Protein AF-A0A0G0LLS8-F1 (afdb_monomer_lite)

Structure (mmCIF, N/CA/C/O backbone):
data_AF-A0A0G0LLS8-F1
#
_entry.id   AF-A0A0G0LLS8-F1
#
loop_
_atom_site.group_PDB
_atom_site.id
_atom_site.type_symbol
_atom_site.label_atom_id
_atom_site.label_alt_id
_atom_site.label_comp_id
_atom_site.label_asym_id
_atom_site.label_entity_id
_atom_site.label_seq_id
_atom_site.pdbx_PDB_ins_code
_atom_site.Cartn_x
_atom_site.Cartn_y
_atom_site.Cartn_z
_atom_site.occupancy
_atom_site.B_iso_or_equiv
_atom_site.auth_seq_id
_atom_site.auth_comp_id
_atom_site.auth_asym_id
_atom_site.auth_atom_id
_atom_site.pdbx_PDB_model_num
ATOM 1 N N . MET A 1 1 ? 21.646 -7.698 7.111 1.00 42.44 1 MET A N 1
ATOM 2 C CA . MET A 1 1 ? 20.314 -8.260 6.819 1.00 42.44 1 MET A CA 1
ATOM 3 C C . MET A 1 1 ? 19.376 -7.075 6.748 1.00 42.44 1 MET A C 1
ATOM 5 O O . MET A 1 1 ? 19.344 -6.326 7.712 1.00 42.44 1 MET A O 1
ATOM 9 N N . SER A 1 2 ? 18.756 -6.805 5.602 1.00 52.38 2 SER A N 1
ATOM 10 C CA . SER A 1 2 ? 17.741 -5.753 5.496 1.00 52.38 2 SER A CA 1
ATOM 11 C C . SER A 1 2 ? 16.551 -6.163 6.361 1.00 52.38 2 SER A C 1
ATOM 13 O O . SER A 1 2 ? 16.023 -7.258 6.186 1.00 52.38 2 SER A O 1
ATOM 15 N N . GLU A 1 3 ? 16.185 -5.338 7.343 1.00 64.75 3 GLU A N 1
ATOM 16 C CA . GLU A 1 3 ? 14.967 -5.553 8.128 1.00 64.75 3 GLU A CA 1
ATOM 17 C C . GLU A 1 3 ? 13.769 -5.555 7.178 1.00 64.75 3 GLU A C 1
ATOM 19 O O . GLU A 1 3 ? 13.512 -4.572 6.480 1.00 64.75 3 GLU A O 1
ATOM 24 N N . GLN A 1 4 ? 13.086 -6.694 7.122 1.00 78.56 4 GLN A N 1
ATOM 25 C CA . GLN A 1 4 ? 11.898 -6.888 6.307 1.00 78.56 4 GLN A CA 1
ATOM 26 C C . GLN A 1 4 ? 10.749 -6.079 6.917 1.00 78.56 4 GLN A C 1
ATOM 28 O O . GLN A 1 4 ? 10.517 -6.150 8.126 1.00 78.56 4 GLN A O 1
ATOM 33 N N . LEU A 1 5 ? 10.053 -5.278 6.108 1.00 88.88 5 LEU A N 1
ATOM 34 C CA . LEU A 1 5 ? 8.972 -4.425 6.602 1.00 88.88 5 LEU A CA 1
ATOM 35 C C . LEU A 1 5 ? 7.729 -5.287 6.886 1.00 88.88 5 LEU A C 1
ATOM 37 O O . LEU A 1 5 ? 7.213 -5.946 5.981 1.00 88.88 5 LEU A O 1
ATOM 41 N N . ASP A 1 6 ? 7.220 -5.278 8.122 1.00 90.31 6 ASP A N 1
ATOM 42 C CA . ASP A 1 6 ? 5.990 -6.006 8.454 1.00 90.31 6 ASP A CA 1
ATOM 43 C C . ASP A 1 6 ? 4.764 -5.283 7.882 1.00 90.31 6 ASP A C 1
ATOM 45 O O . ASP A 1 6 ? 4.218 -4.350 8.472 1.00 90.31 6 ASP A O 1
ATOM 49 N N . LEU A 1 7 ? 4.311 -5.735 6.714 1.00 91.94 7 LEU A N 1
ATOM 50 C CA . LEU A 1 7 ? 3.120 -5.216 6.038 1.00 91.94 7 LEU A CA 1
ATOM 51 C C . LEU A 1 7 ? 1.797 -5.624 6.716 1.00 91.94 7 LEU A C 1
ATOM 53 O O . LEU A 1 7 ? 0.726 -5.192 6.280 1.00 91.94 7 LEU A O 1
ATOM 57 N N . GLY A 1 8 ? 1.849 -6.455 7.761 1.00 91.00 8 GLY A N 1
ATOM 58 C CA . GLY A 1 8 ? 0.736 -6.734 8.665 1.00 91.00 8 GLY A CA 1
ATOM 59 C C . GLY A 1 8 ? 0.567 -5.683 9.767 1.00 91.00 8 GLY A C 1
ATOM 60 O O . GLY A 1 8 ? -0.478 -5.668 10.418 1.00 91.00 8 GLY A O 1
ATOM 61 N N . ASP A 1 9 ? 1.535 -4.785 9.960 1.00 90.88 9 ASP A N 1
ATOM 62 C CA . ASP A 1 9 ? 1.426 -3.640 10.864 1.00 90.88 9 ASP A CA 1
ATOM 63 C C . ASP A 1 9 ? 1.006 -2.382 10.091 1.00 90.88 9 ASP A C 1
ATOM 65 O O . ASP A 1 9 ? 1.663 -1.951 9.143 1.00 90.88 9 ASP A O 1
ATOM 69 N N . LYS A 1 10 ? -0.091 -1.754 10.528 1.00 92.19 10 LYS A N 1
ATOM 70 C CA . LYS A 1 10 ? -0.577 -0.487 9.972 1.00 92.19 10 LYS A CA 1
ATOM 71 C C . LYS A 1 10 ? 0.460 0.630 10.030 1.00 92.19 10 LYS A C 1
ATOM 73 O O . LYS A 1 10 ? 0.480 1.458 9.127 1.00 92.19 10 LYS A O 1
ATOM 78 N N . SER A 1 11 ? 1.280 0.673 11.080 1.00 92.88 11 SER A N 1
ATOM 79 C CA . SER A 1 11 ? 2.236 1.763 11.303 1.00 92.88 11 SER A CA 1
ATOM 80 C C . SER A 1 11 ? 3.299 1.851 10.201 1.00 92.88 11 SER A C 1
ATOM 82 O O . SER A 1 11 ? 3.836 2.923 9.928 1.00 92.88 11 SER A O 1
ATOM 84 N N . ASN A 1 12 ? 3.543 0.735 9.508 1.00 94.69 12 ASN A N 1
ATOM 85 C CA . ASN A 1 12 ? 4.515 0.638 8.429 1.00 94.69 12 ASN A CA 1
ATOM 86 C C . ASN A 1 12 ? 4.003 1.187 7.091 1.00 94.69 12 ASN A C 1
ATOM 88 O O . ASN A 1 12 ? 4.818 1.499 6.220 1.00 94.69 12 ASN A O 1
ATOM 92 N N . TRP A 1 13 ? 2.690 1.352 6.922 1.00 95.50 13 TRP A N 1
ATOM 93 C CA . TRP A 1 13 ? 2.082 1.876 5.699 1.00 95.50 13 TRP A CA 1
ATOM 94 C C . TRP A 1 13 ? 2.130 3.404 5.680 1.00 95.50 13 TRP A C 1
ATOM 96 O O . TRP A 1 13 ? 1.157 4.088 5.993 1.00 95.50 13 TRP A O 1
ATOM 106 N N . THR A 1 14 ? 3.285 3.945 5.304 1.00 96.06 14 THR A N 1
ATOM 107 C CA . THR A 1 14 ? 3.506 5.387 5.149 1.00 96.06 14 THR A CA 1
ATOM 108 C C . THR A 1 14 ? 4.198 5.670 3.824 1.00 96.06 14 THR A C 1
ATOM 110 O O . THR A 1 14 ? 4.938 4.830 3.313 1.00 96.06 14 THR A O 1
ATOM 113 N N . VAL A 1 15 ? 4.017 6.878 3.285 1.00 94.19 15 VAL A N 1
ATOM 114 C CA . VAL A 1 15 ? 4.715 7.306 2.059 1.00 94.19 15 VAL A CA 1
ATOM 115 C C . VAL A 1 15 ? 6.237 7.349 2.266 1.00 94.19 15 VAL A C 1
ATOM 117 O O . VAL A 1 15 ? 6.990 7.066 1.345 1.00 94.19 15 VAL A O 1
ATOM 120 N N . ALA A 1 16 ? 6.709 7.595 3.493 1.00 94.38 16 ALA A N 1
ATOM 121 C CA . ALA A 1 16 ? 8.134 7.524 3.828 1.00 94.38 16 ALA A CA 1
ATOM 122 C C . ALA A 1 16 ? 8.725 6.108 3.674 1.00 94.38 16 ALA A C 1
ATOM 124 O O . ALA A 1 16 ? 9.929 5.961 3.480 1.00 94.38 16 ALA A O 1
ATOM 125 N N . ASN A 1 17 ? 7.885 5.071 3.737 1.00 95.56 17 ASN A N 1
ATOM 126 C CA . ASN A 1 17 ? 8.274 3.682 3.512 1.00 95.56 17 ASN A CA 1
ATOM 127 C C . ASN A 1 17 ? 8.005 3.208 2.073 1.00 95.56 17 ASN A C 1
ATOM 129 O O . ASN A 1 17 ? 8.124 2.008 1.828 1.00 95.56 17 ASN A O 1
ATOM 133 N N . ALA A 1 18 ? 7.659 4.099 1.131 1.00 94.69 18 ALA A N 1
ATOM 134 C CA . ALA A 1 18 ? 7.274 3.731 -0.235 1.00 94.69 18 ALA A CA 1
ATOM 135 C C . ALA A 1 18 ? 8.279 2.778 -0.896 1.00 94.69 18 ALA A C 1
ATOM 137 O O . ALA A 1 18 ? 7.875 1.703 -1.324 1.00 94.69 18 ALA A O 1
ATOM 138 N N . ASP A 1 19 ? 9.577 3.091 -0.853 1.00 93.75 19 ASP A N 1
ATOM 139 C CA . ASP A 1 19 ? 10.626 2.257 -1.458 1.00 93.75 19 ASP A CA 1
ATOM 140 C C . ASP A 1 19 ? 10.660 0.834 -0.891 1.00 93.75 19 ASP A C 1
ATOM 142 O O . ASP A 1 19 ? 10.778 -0.148 -1.627 1.00 93.75 19 ASP A O 1
ATOM 146 N N . LYS A 1 20 ? 10.524 0.710 0.433 1.00 94.25 20 LYS A N 1
ATOM 147 C CA . LYS A 1 20 ? 10.518 -0.589 1.115 1.00 94.25 20 LYS A CA 1
ATOM 148 C C . LYS A 1 20 ? 9.250 -1.371 0.791 1.00 94.25 20 LYS A C 1
ATOM 150 O O . LYS A 1 20 ? 9.330 -2.560 0.508 1.00 94.25 20 LYS A O 1
ATOM 155 N N . ILE A 1 21 ? 8.091 -0.712 0.812 1.00 95.31 21 ILE A N 1
ATOM 156 C CA . ILE A 1 21 ? 6.803 -1.334 0.482 1.00 95.31 21 ILE A CA 1
ATOM 157 C C . ILE A 1 21 ? 6.810 -1.791 -0.980 1.00 95.31 21 ILE A C 1
ATOM 159 O O . ILE A 1 21 ? 6.424 -2.921 -1.260 1.00 95.31 21 ILE A O 1
ATOM 163 N N . ALA A 1 22 ? 7.285 -0.954 -1.902 1.00 94.81 22 ALA A N 1
ATOM 164 C CA . ALA A 1 22 ? 7.410 -1.284 -3.314 1.00 94.81 22 ALA A CA 1
ATOM 165 C C . ALA A 1 22 ? 8.304 -2.517 -3.507 1.00 94.81 22 ALA A C 1
ATOM 167 O O . ALA A 1 22 ? 7.876 -3.477 -4.143 1.00 94.81 22 ALA A O 1
ATOM 168 N N . GLY A 1 23 ? 9.480 -2.549 -2.869 1.00 93.38 23 GLY A N 1
ATOM 169 C CA . GLY A 1 23 ? 10.382 -3.706 -2.894 1.00 93.38 23 GLY A CA 1
ATOM 170 C C . GLY A 1 23 ? 9.745 -4.989 -2.348 1.00 93.38 23 GLY A C 1
ATOM 171 O O . GLY A 1 23 ? 9.778 -6.023 -3.009 1.00 93.38 23 GLY A O 1
ATOM 172 N N . GLU A 1 24 ? 9.085 -4.927 -1.188 1.00 93.12 24 GLU A N 1
ATOM 173 C CA . GLU A 1 24 ? 8.381 -6.078 -0.590 1.00 93.12 24 GLU A CA 1
ATOM 174 C C . GLU A 1 24 ? 7.212 -6.599 -1.442 1.00 93.12 24 GLU A C 1
ATOM 176 O O . GLU A 1 24 ? 6.803 -7.759 -1.318 1.00 93.12 24 GLU A O 1
ATOM 181 N N . LEU A 1 25 ? 6.636 -5.735 -2.280 1.00 93.19 25 LEU A N 1
ATOM 182 C CA . LEU A 1 25 ? 5.500 -6.041 -3.145 1.00 93.19 25 LEU A CA 1
ATOM 183 C C . LEU A 1 25 ? 5.898 -6.272 -4.619 1.00 93.19 25 LEU A C 1
ATOM 185 O O . LEU A 1 25 ? 5.033 -6.595 -5.441 1.00 93.19 25 LEU A O 1
ATOM 189 N N . GLY A 1 26 ? 7.186 -6.140 -4.954 1.00 93.94 26 GLY A N 1
ATOM 190 C CA . GLY A 1 26 ? 7.731 -6.326 -6.302 1.00 93.94 26 GLY A CA 1
ATOM 191 C C . GLY A 1 26 ? 7.361 -5.223 -7.300 1.00 93.94 26 GLY A C 1
ATOM 192 O O . GLY A 1 26 ? 7.229 -5.501 -8.491 1.00 93.94 26 GLY A O 1
ATOM 193 N N . PHE A 1 27 ? 7.145 -3.992 -6.839 1.00 94.50 27 PHE A N 1
ATOM 194 C CA . PHE A 1 27 ? 6.857 -2.822 -7.676 1.00 94.50 27 PHE A CA 1
ATOM 195 C C . PHE A 1 27 ? 8.040 -1.860 -7.722 1.00 94.50 27 PHE A C 1
ATOM 197 O O . PHE A 1 27 ? 8.858 -1.812 -6.802 1.00 94.50 27 PHE A O 1
ATOM 204 N N . VAL A 1 28 ? 8.137 -1.084 -8.796 1.00 94.56 28 VAL A N 1
ATOM 205 C CA . VAL A 1 28 ? 9.064 0.049 -8.855 1.00 94.56 28 VAL A CA 1
ATOM 206 C C . VAL A 1 28 ? 8.541 1.151 -7.929 1.00 94.56 28 VAL A C 1
ATOM 208 O O . VAL A 1 28 ? 7.339 1.397 -7.874 1.00 94.56 28 VAL A O 1
ATOM 211 N N . SER A 1 29 ? 9.436 1.775 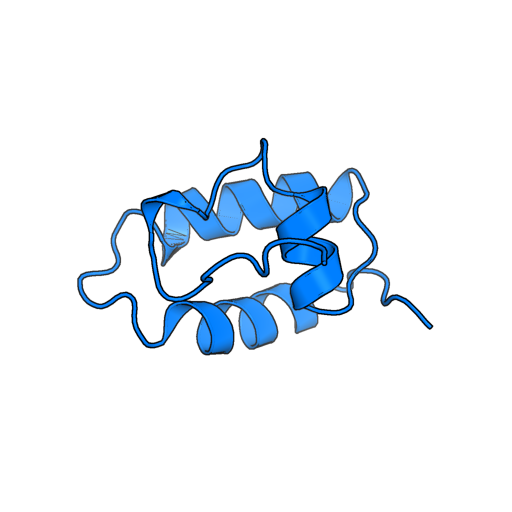-7.160 1.00 93.88 29 SER A N 1
ATOM 212 C CA . SER A 1 29 ? 9.084 2.924 -6.319 1.00 93.88 29 SER A CA 1
ATOM 213 C C . SER A 1 29 ? 9.262 4.209 -7.120 1.00 9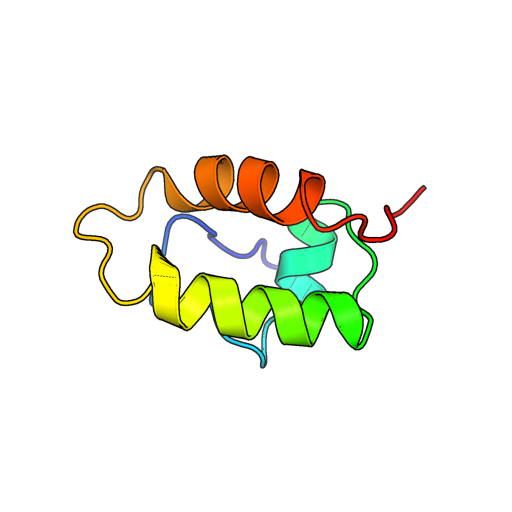3.88 29 SER A C 1
ATOM 215 O O . SER A 1 29 ? 10.336 4.810 -7.131 1.00 93.88 29 SER A O 1
ATOM 217 N N . ASP A 1 30 ? 8.222 4.577 -7.858 1.00 93.75 30 ASP A N 1
ATOM 218 C CA . ASP A 1 30 ? 8.135 5.810 -8.633 1.00 93.75 30 ASP A CA 1
ATOM 219 C C . ASP A 1 30 ? 7.033 6.736 -8.082 1.00 93.75 30 ASP A C 1
ATOM 221 O O . ASP A 1 30 ? 6.390 6.464 -7.060 1.00 93.75 30 ASP A O 1
ATOM 225 N N . GLU A 1 31 ? 6.839 7.882 -8.736 1.00 93.94 31 GLU A N 1
ATOM 226 C CA . GLU A 1 31 ? 5.826 8.863 -8.337 1.00 93.94 31 GLU A CA 1
ATOM 227 C C . GLU A 1 31 ? 4.403 8.281 -8.414 1.00 93.94 31 GLU A C 1
ATOM 229 O O . GLU A 1 31 ? 3.577 8.536 -7.533 1.00 93.94 31 GLU A O 1
ATOM 234 N N . ASP A 1 32 ? 4.128 7.434 -9.409 1.00 94.12 32 ASP A N 1
ATOM 235 C CA . ASP A 1 32 ? 2.834 6.769 -9.564 1.00 94.12 32 ASP A CA 1
ATOM 236 C C . ASP A 1 32 ? 2.575 5.783 -8.421 1.00 94.12 32 ASP A C 1
ATOM 238 O O . ASP A 1 32 ? 1.473 5.759 -7.858 1.00 94.12 32 ASP A O 1
ATOM 242 N N . PHE A 1 33 ? 3.581 5.009 -8.012 1.00 96.00 33 PHE A N 1
ATOM 243 C CA . PHE A 1 33 ? 3.501 4.138 -6.848 1.00 96.00 33 PHE A CA 1
ATOM 244 C C . PHE A 1 33 ? 3.251 4.946 -5.574 1.00 96.00 33 PHE A C 1
ATOM 246 O O . PHE A 1 33 ? 2.337 4.613 -4.819 1.00 96.00 33 PHE A O 1
ATOM 253 N N . ALA A 1 34 ? 4.000 6.028 -5.341 1.00 95.75 34 ALA A N 1
ATOM 254 C CA . ALA A 1 34 ? 3.834 6.875 -4.159 1.00 95.75 34 ALA A CA 1
ATOM 255 C C . ALA A 1 34 ? 2.422 7.488 -4.076 1.00 95.75 34 ALA A C 1
ATOM 257 O O . ALA A 1 34 ? 1.796 7.472 -3.010 1.00 95.75 34 ALA A O 1
ATOM 258 N N . ASN A 1 35 ? 1.884 7.953 -5.207 1.00 96.00 35 ASN A N 1
ATOM 259 C CA . ASN A 1 35 ? 0.526 8.490 -5.305 1.00 96.00 35 ASN A CA 1
ATOM 260 C C . ASN A 1 35 ? -0.537 7.421 -5.012 1.00 96.00 35 ASN A C 1
ATOM 262 O O . ASN A 1 35 ? -1.459 7.642 -4.219 1.00 96.00 35 ASN A O 1
ATOM 266 N N . ASN A 1 36 ? -0.396 6.232 -5.603 1.00 97.12 36 ASN A N 1
ATOM 267 C CA . ASN A 1 36 ? -1.306 5.116 -5.351 1.00 97.12 36 ASN A CA 1
ATOM 268 C C . ASN A 1 36 ? -1.191 4.594 -3.912 1.00 97.12 36 ASN A C 1
ATOM 270 O O . ASN A 1 36 ? -2.197 4.201 -3.322 1.00 97.12 36 ASN A O 1
ATOM 274 N N . LEU A 1 37 ? 0.003 4.617 -3.317 1.00 97.50 37 LEU A N 1
ATOM 275 C CA . LEU A 1 37 ? 0.223 4.247 -1.922 1.00 97.50 37 LEU A CA 1
ATOM 276 C C . LEU A 1 37 ? -0.492 5.215 -0.979 1.00 97.50 37 LEU A C 1
ATOM 278 O O . LEU A 1 37 ? -1.178 4.763 -0.065 1.00 97.50 37 LEU A O 1
ATOM 282 N N . ALA A 1 38 ? -0.394 6.525 -1.212 1.00 97.44 38 ALA A N 1
ATOM 283 C CA . ALA A 1 38 ? -1.136 7.513 -0.431 1.00 97.44 38 ALA A CA 1
ATOM 284 C C . ALA A 1 38 ? -2.657 7.274 -0.514 1.00 97.44 38 ALA A C 1
ATOM 286 O O . ALA A 1 38 ? -3.344 7.290 0.511 1.00 97.44 38 ALA A O 1
ATOM 287 N N . LEU A 1 39 ? -3.174 6.961 -1.710 1.00 97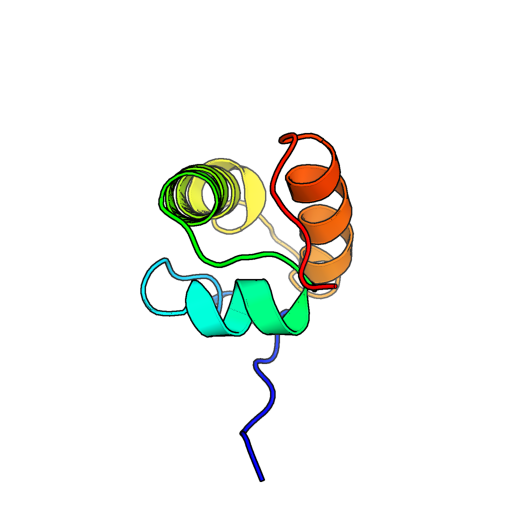.31 39 LEU A N 1
ATOM 288 C CA . LEU A 1 39 ? -4.585 6.610 -1.900 1.00 97.31 39 LEU A CA 1
ATOM 289 C C . LEU A 1 39 ? -4.962 5.327 -1.145 1.00 97.31 39 LEU A C 1
ATOM 291 O O . LEU A 1 39 ? -6.005 5.276 -0.492 1.00 97.31 39 LEU A O 1
ATOM 295 N N . PHE A 1 40 ? -4.121 4.293 -1.209 1.00 97.31 40 PHE A N 1
ATOM 296 C CA . PHE A 1 40 ? -4.329 3.033 -0.499 1.00 97.31 40 PHE A CA 1
ATOM 297 C C . PHE A 1 40 ? -4.343 3.232 1.021 1.00 97.31 40 PHE A C 1
ATOM 299 O O . PHE A 1 40 ? -5.203 2.681 1.713 1.00 97.31 40 PHE A O 1
ATOM 306 N N . ILE A 1 41 ? -3.438 4.062 1.546 1.00 97.31 41 ILE A N 1
ATOM 307 C CA . ILE A 1 41 ? -3.372 4.382 2.973 1.00 97.31 41 ILE A CA 1
ATOM 308 C C . ILE A 1 41 ? -4.682 5.026 3.431 1.00 97.31 41 ILE A C 1
ATOM 310 O O . ILE A 1 41 ? -5.335 4.488 4.323 1.00 97.31 41 ILE A O 1
ATOM 314 N N . ALA A 1 42 ? -5.109 6.106 2.774 1.00 97.31 42 ALA A N 1
ATOM 315 C CA . ALA A 1 42 ? -6.311 6.843 3.160 1.00 97.31 42 ALA A CA 1
ATOM 316 C C . ALA A 1 42 ? -7.602 6.020 2.986 1.00 97.31 42 ALA A C 1
ATOM 318 O O . ALA A 1 42 ? -8.496 6.046 3.830 1.00 97.31 42 ALA A O 1
ATOM 319 N N . SER A 1 43 ? -7.717 5.267 1.887 1.00 96.12 43 SER A N 1
ATOM 320 C CA . SER A 1 43 ? -8.952 4.541 1.549 1.00 96.12 43 SER A CA 1
ATOM 321 C C . SER A 1 43 ? -9.079 3.172 2.217 1.00 96.12 43 SER A C 1
ATOM 323 O O . SER A 1 43 ? -10.195 2.696 2.422 1.00 96.12 43 SER A O 1
ATOM 325 N N . THR A 1 44 ? -7.956 2.524 2.539 1.00 95.31 44 THR A N 1
ATOM 326 C CA . THR A 1 44 ? -7.930 1.127 2.988 1.00 95.31 44 THR A CA 1
ATOM 327 C C . THR A 1 44 ? -7.226 0.972 4.327 1.00 95.31 44 THR A C 1
ATOM 329 O O . THR A 1 44 ? -7.814 0.415 5.255 1.00 95.31 44 THR A O 1
ATOM 332 N N . VAL A 1 45 ? -5.990 1.461 4.465 1.00 95.12 45 VAL A N 1
ATOM 333 C CA . VAL A 1 45 ? -5.202 1.218 5.683 1.00 95.12 45 VAL A CA 1
ATOM 334 C C . VAL A 1 45 ? -5.784 1.959 6.877 1.00 95.12 45 VAL A C 1
ATOM 336 O O . VAL A 1 45 ? -6.053 1.325 7.891 1.00 95.12 45 VAL A O 1
ATOM 339 N N . GLU A 1 46 ? -6.019 3.265 6.792 1.00 94.19 46 GLU A N 1
ATOM 340 C CA . GLU A 1 46 ? -6.577 4.064 7.888 1.00 94.19 46 GLU A CA 1
ATOM 341 C C . GLU A 1 46 ? -7.903 3.491 8.426 1.00 94.19 46 GLU A C 1
ATOM 343 O O . GLU A 1 46 ? -7.966 3.200 9.627 1.00 94.19 46 GLU A O 1
ATOM 348 N N . PRO A 1 47 ? -8.923 3.191 7.594 1.00 94.56 47 PRO A N 1
ATOM 349 C CA . PRO A 1 47 ? -10.196 2.655 8.083 1.00 94.56 47 PRO A CA 1
ATOM 350 C C . PRO A 1 47 ? -10.170 1.163 8.465 1.00 94.56 47 PRO A C 1
ATOM 352 O O . PRO A 1 47 ? -11.108 0.691 9.115 1.00 94.56 47 PRO A O 1
ATOM 355 N N . ALA A 1 48 ? -9.142 0.389 8.092 1.00 92.94 48 ALA A N 1
ATOM 356 C CA . ALA A 1 48 ? -9.123 -1.057 8.340 1.00 92.94 48 ALA A CA 1
ATOM 357 C C . ALA A 1 48 ? -9.190 -1.405 9.839 1.00 92.94 48 ALA A C 1
ATOM 359 O O . ALA A 1 48 ? -8.437 -0.890 10.656 1.00 92.94 48 ALA A O 1
ATOM 360 N N . LYS A 1 49 ? -10.052 -2.341 10.233 1.00 90.12 49 LYS A N 1
ATOM 361 C CA . LYS A 1 49 ? -10.101 -2.834 11.627 1.00 90.12 49 LYS A CA 1
ATOM 362 C C . LYS A 1 49 ? -9.200 -4.045 11.868 1.00 90.12 49 LYS A C 1
ATOM 364 O O . LYS A 1 49 ? -8.924 -4.386 13.011 1.00 90.12 49 LYS A O 1
ATOM 369 N N . MET A 1 50 ? -8.754 -4.690 10.792 1.00 88.31 50 MET A N 1
ATOM 370 C CA . MET A 1 50 ? -7.884 -5.862 10.812 1.00 88.31 50 MET A CA 1
ATOM 371 C C . MET A 1 50 ? -6.720 -5.629 9.858 1.00 88.31 50 MET A C 1
ATOM 373 O O . MET A 1 50 ? -6.940 -5.300 8.694 1.00 88.31 50 MET A O 1
ATOM 377 N N . SER A 1 51 ? -5.494 -5.803 10.345 1.00 88.81 51 SER A N 1
ATOM 378 C CA . SER A 1 51 ? -4.282 -5.490 9.587 1.00 88.81 51 SER A CA 1
ATOM 379 C C . SER A 1 51 ? -3.633 -6.714 8.923 1.00 88.81 51 SER A C 1
ATOM 381 O O . SER A 1 51 ? -2.920 -6.571 7.935 1.00 88.81 51 SER A O 1
ATOM 383 N N . THR A 1 52 ? -3.969 -7.931 9.368 1.00 87.94 52 THR A N 1
ATOM 384 C CA . THR A 1 52 ? -3.411 -9.207 8.873 1.00 87.94 52 THR A CA 1
ATOM 385 C C . THR A 1 52 ? -3.584 -9.425 7.364 1.00 87.94 52 THR A C 1
ATOM 387 O O . THR A 1 52 ? -2.782 -10.120 6.746 1.00 87.94 52 THR A O 1
ATOM 390 N N . PHE A 1 53 ? -4.610 -8.827 6.749 1.00 89.50 53 PHE A N 1
ATOM 391 C CA . PHE A 1 53 ? -4.895 -8.974 5.317 1.00 89.50 53 PHE A CA 1
ATOM 392 C C . PHE A 1 53 ? -4.412 -7.800 4.459 1.00 89.50 53 PHE A C 1
ATOM 394 O O . PHE A 1 53 ? -4.549 -7.861 3.238 1.00 89.50 53 PHE A O 1
ATOM 401 N N . LEU A 1 54 ? -3.830 -6.748 5.051 1.00 93.62 54 LEU A N 1
ATOM 402 C CA . LEU A 1 54 ? -3.459 -5.534 4.314 1.00 93.62 54 LEU A CA 1
ATOM 403 C C . LEU 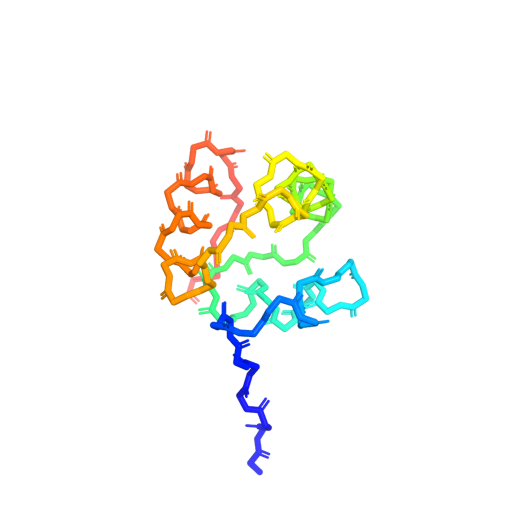A 1 54 ? -2.501 -5.826 3.164 1.00 93.62 54 LEU A C 1
ATOM 405 O O . LEU A 1 54 ? -2.725 -5.328 2.067 1.00 93.62 54 LEU A O 1
ATOM 409 N N . LYS A 1 55 ? -1.511 -6.705 3.365 1.00 93.69 55 LYS A N 1
ATOM 410 C CA . LYS A 1 55 ? -0.591 -7.123 2.296 1.00 93.69 55 LYS A CA 1
ATOM 411 C C . LYS A 1 55 ? -1.326 -7.717 1.089 1.00 93.69 55 LYS A C 1
ATOM 413 O O . LYS A 1 55 ? -1.016 -7.373 -0.047 1.00 93.69 55 LYS A O 1
ATOM 418 N N . VAL A 1 56 ? -2.310 -8.588 1.319 1.00 92.94 56 VAL A N 1
ATOM 419 C CA . VAL A 1 56 ? -3.078 -9.234 0.239 1.00 92.94 56 VAL A CA 1
ATOM 420 C C . VAL A 1 56 ? -3.925 -8.206 -0.507 1.00 92.94 56 VAL A C 1
ATOM 422 O O . VAL A 1 56 ? -3.927 -8.185 -1.738 1.00 92.94 56 VAL A O 1
ATOM 425 N N . VAL A 1 57 ? -4.607 -7.325 0.230 1.00 94.31 57 VAL A N 1
ATOM 426 C CA . VAL A 1 57 ? -5.439 -6.270 -0.366 1.00 94.31 57 VAL A CA 1
ATOM 427 C C . VAL A 1 57 ? -4.579 -5.277 -1.153 1.00 94.31 57 VAL A C 1
ATOM 429 O O . VAL A 1 57 ? -4.944 -4.917 -2.268 1.00 94.31 57 VAL A O 1
ATOM 432 N N . ALA A 1 58 ? -3.409 -4.906 -0.630 1.00 95.31 58 ALA A N 1
ATOM 433 C CA . ALA A 1 58 ? -2.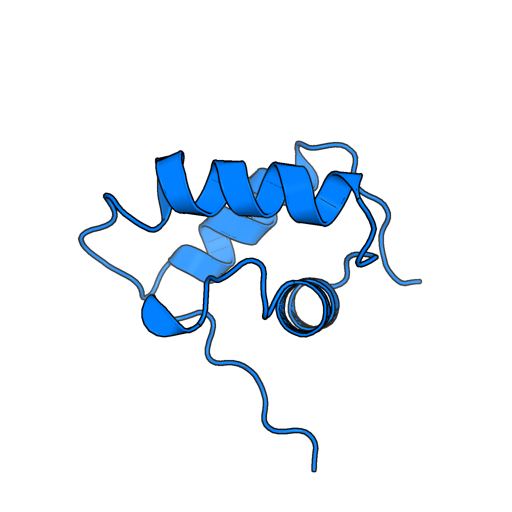455 -4.027 -1.296 1.00 95.31 58 ALA A CA 1
ATOM 434 C C . ALA A 1 58 ? -1.977 -4.598 -2.634 1.00 95.31 58 ALA A C 1
ATOM 436 O O . ALA A 1 58 ? -2.001 -3.895 -3.637 1.00 95.31 58 ALA A O 1
ATOM 437 N N . ILE A 1 59 ? -1.601 -5.883 -2.685 1.00 93.75 59 ILE A N 1
ATOM 438 C CA . ILE A 1 59 ? -1.191 -6.538 -3.939 1.00 93.75 59 ILE A CA 1
ATOM 439 C C . ILE A 1 59 ? -2.309 -6.451 -4.984 1.00 93.75 59 ILE A C 1
ATOM 441 O O . ILE A 1 59 ? -2.047 -6.097 -6.132 1.00 93.75 59 ILE A O 1
ATOM 445 N N . GLY A 1 60 ? -3.552 -6.752 -4.592 1.00 94.00 60 GLY A N 1
ATOM 446 C CA . GLY A 1 60 ? -4.708 -6.660 -5.486 1.00 94.00 60 GLY A CA 1
ATOM 447 C C . GLY A 1 60 ? -4.945 -5.236 -5.991 1.00 94.00 60 GLY A C 1
ATOM 448 O O . GLY A 1 60 ? -5.101 -5.027 -7.193 1.00 94.00 60 GLY A O 1
ATOM 449 N N . PHE A 1 61 ? -4.909 -4.263 -5.081 1.00 95.81 61 PHE A N 1
ATOM 450 C CA . PHE A 1 61 ? -5.062 -2.846 -5.393 1.00 95.81 61 PHE A CA 1
ATOM 451 C C . PHE A 1 61 ? -3.973 -2.368 -6.364 1.00 95.81 61 PHE A C 1
ATOM 453 O O . PHE A 1 61 ? -4.288 -1.928 -7.466 1.00 95.81 61 PHE A O 1
ATOM 460 N N . PHE A 1 62 ? -2.694 -2.546 -6.032 1.00 95.38 62 PHE A N 1
ATOM 461 C CA . PHE A 1 62 ? -1.585 -2.045 -6.846 1.00 95.38 62 PHE A CA 1
ATOM 462 C C . PHE A 1 62 ? -1.459 -2.748 -8.203 1.00 95.38 62 PHE A C 1
ATOM 464 O O . PHE A 1 62 ? -1.124 -2.105 -9.195 1.00 95.38 62 PHE A O 1
ATOM 471 N N . ASN A 1 63 ? -1.801 -4.039 -8.298 1.00 93.31 63 ASN A N 1
ATOM 472 C CA . ASN A 1 63 ? -1.878 -4.722 -9.594 1.00 93.31 63 ASN A CA 1
ATOM 473 C C . ASN A 1 63 ? -2.963 -4.117 -10.505 1.00 93.31 63 ASN A C 1
ATOM 4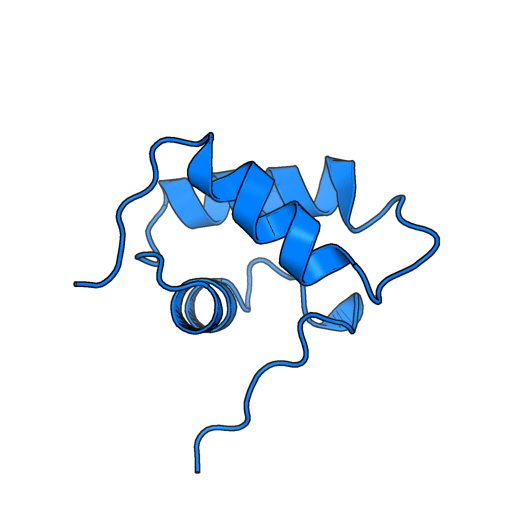75 O O . ASN A 1 63 ? -2.834 -4.182 -11.726 1.00 93.31 63 ASN A O 1
ATOM 479 N N . SER A 1 64 ? -4.018 -3.518 -9.941 1.00 93.62 64 SER A N 1
ATOM 480 C CA . SER A 1 64 ? -5.057 -2.835 -10.724 1.00 93.62 64 SER A CA 1
ATOM 481 C C . SER A 1 64 ? -4.640 -1.438 -11.207 1.00 93.62 64 SER A C 1
ATOM 483 O O . SER A 1 64 ? -5.203 -0.935 -12.179 1.00 93.62 64 SER A O 1
ATOM 485 N N . CYS A 1 65 ? -3.613 -0.840 -10.592 1.00 90.62 65 CYS A N 1
ATOM 486 C CA . CYS A 1 65 ? -3.162 0.530 -10.855 1.00 90.62 65 CYS A CA 1
ATOM 487 C C . CYS A 1 65 ? -2.198 0.677 -12.048 1.00 90.62 65 CYS A C 1
ATOM 489 O O . CYS A 1 65 ? -1.676 1.765 -12.260 1.00 90.62 65 CYS A O 1
ATOM 491 N N . LYS A 1 66 ? -1.963 -0.383 -12.839 1.00 87.50 66 LYS A N 1
ATOM 492 C CA . LYS A 1 66 ? -1.020 -0.392 -13.983 1.00 87.50 66 LYS A CA 1
ATOM 493 C C . LYS A 1 66 ? 0.409 0.069 -13.628 1.00 87.50 66 LYS A C 1
ATOM 495 O O . LYS A 1 66 ? 1.084 0.659 -14.463 1.00 87.50 66 LYS A O 1
ATOM 500 N N . LEU A 1 67 ? 0.853 -0.210 -12.405 1.00 90.62 67 LEU A N 1
ATOM 501 C CA . LEU A 1 67 ? 2.183 0.154 -11.909 1.00 90.62 67 LEU A CA 1
ATOM 502 C C . LEU A 1 67 ? 3.280 -0.734 -12.510 1.00 90.62 67 LEU A C 1
ATOM 504 O O . LEU A 1 67 ? 3.037 -1.909 -12.813 1.00 90.62 67 LEU A O 1
ATOM 508 N N . GLU A 1 68 ? 4.493 -0.196 -12.623 1.00 87.62 68 GLU A N 1
ATOM 509 C CA . GLU A 1 68 ? 5.661 -0.954 -13.072 1.00 87.62 68 GLU A CA 1
ATOM 510 C C . GLU A 1 68 ? 6.117 -1.984 -12.023 1.00 87.62 68 GLU A C 1
ATOM 512 O O . GLU A 1 68 ? 6.027 -1.780 -10.807 1.00 87.62 68 GLU A O 1
ATOM 517 N N . LYS A 1 69 ? 6.614 -3.129 -12.500 1.00 88.81 69 LYS A N 1
ATOM 518 C CA . LYS A 1 69 ? 7.097 -4.242 -11.672 1.00 88.81 69 LYS A CA 1
ATOM 519 C C . LYS A 1 69 ? 8.619 -4.307 -11.694 1.00 88.81 69 LYS A C 1
ATOM 521 O O . LYS A 1 69 ? 9.229 -4.086 -12.736 1.00 88.81 69 LYS A O 1
ATOM 526 N N . GLN A 1 70 ? 9.221 -4.661 -10.561 1.00 80.44 70 GLN A N 1
ATOM 527 C CA . GLN A 1 70 ? 10.646 -4.998 -10.520 1.00 80.44 70 GLN A CA 1
ATOM 528 C C . GLN A 1 70 ? 10.835 -6.354 -11.223 1.00 80.44 70 GLN A C 1
ATOM 530 O O . GLN A 1 70 ? 10.189 -7.332 -10.843 1.00 80.44 70 GLN A O 1
ATOM 535 N N . HIS A 1 71 ? 11.642 -6.376 -12.288 1.00 58.91 71 HIS A N 1
ATOM 536 C CA . HIS A 1 71 ? 11.968 -7.569 -13.082 1.00 58.91 71 HIS A CA 1
ATOM 537 C C . HIS A 1 71 ? 12.975 -8.488 -12.387 1.00 58.91 71 HIS A C 1
ATOM 539 O O . HIS A 1 71 ? 13.922 -7.960 -11.762 1.00 58.91 71 HIS A O 1
#

Foldseek 3Di:
DPPQQPQLDLVCLDLVCQCNLCVNLQFDSDPLSSVLSVVCNVPPSVPDPGSNCRSVVVNVSVVVSPTHGHD

Sequence (71 aa):
MSEQLDLGDKSNWTVANADKIAGELGFVSDEDFANNLALFIASTVEPAKMSTFLKVVAIGFFNSCKLEKQH

Secondary structure (DSSP, 8-state):
-PPPP-TTSGGG-SGGGHHHHHHHHTB--SHHHHHHHHHHIIIIITT-S--TTHHHHHHHHHHHTT--B--

Radius of gyration: 11.15 Å; chains: 1; bounding box: 30×18×26 Å

pLDDT: mean 90.99, std 9.72, range [42.44, 97.5]